Protein AF-A0A3B0U9I0-F1 (afdb_monomer)

Solvent-accessible surface area (backbone atoms only — not comparable to full-atom values): 4570 Å² total; per-residue (Å²): 117,48,50,53,89,79,54,92,61,67,67,96,80,84,88,88,78,41,52,88,94,75,40,60,56,71,68,59,64,69,69,46,93,74,59,65,40,81,88,72,94,66,91,62,92,70,74,58,62,69,59,52,49,49,57,53,52,50,47,34,49,51,52,48,62,75,70,109

InterPro domains:
  IPR001537 tRNA/rRNA methyltransferase, SpoU type [PF00588] (7-58)
  IPR004441 RNA methyltransferase TrmH [PTHR46429] (4-66)
  IPR029026 tRNA (guanine-N1-)-methyltransferase, N-terminal [G3DSA:3.40.1280.10] (1-68)
  IPR029028 Alpha/beta knot methyltransferases [SSF75217] (4-65)

Structure (mmCIF, N/CA/C/O backbone):
data_AF-A0A3B0U9I0-F1
#
_entry.id   AF-A0A3B0U9I0-F1
#
loop_
_atom_site.group_PDB
_atom_site.id
_atom_site.type_symbol
_atom_site.label_atom_id
_atom_site.label_alt_id
_atom_site.label_comp_id
_atom_site.label_asym_id
_atom_site.label_entity_id
_atom_site.label_seq_id
_atom_site.pdbx_PDB_ins_code
_atom_site.Cartn_x
_atom_site.Cartn_y
_atom_site.Cartn_z
_atom_site.occupancy
_atom_site.B_iso_or_equiv
_atom_site.auth_seq_id
_atom_site.auth_comp_id
_atom_site.auth_asym_id
_atom_site.auth_atom_id
_atom_site.pdbx_PDB_model_num
ATOM 1 N N . GLU A 1 1 ? -4.488 -7.921 -8.249 1.00 75.69 1 GLU A N 1
ATOM 2 C CA . GLU A 1 1 ? -4.299 -6.898 -7.199 1.00 75.69 1 GLU A CA 1
ATOM 3 C C . GLU A 1 1 ? -5.397 -5.864 -7.317 1.00 75.69 1 GLU A C 1
ATOM 5 O O . GLU A 1 1 ? -5.713 -5.460 -8.438 1.00 75.69 1 GLU A O 1
ATOM 10 N N . LYS A 1 2 ? -6.001 -5.476 -6.196 1.00 90.38 2 LYS A N 1
ATOM 11 C CA . LYS A 1 2 ? -6.998 -4.400 -6.178 1.00 90.38 2 LYS A CA 1
ATOM 12 C C . LYS A 1 2 ? -6.298 -3.045 -6.125 1.00 90.38 2 LYS A C 1
ATOM 14 O O . LYS A 1 2 ? -5.128 -2.945 -5.761 1.00 90.38 2 LYS A O 1
ATOM 19 N N . VAL A 1 3 ? -7.004 -1.992 -6.516 1.00 95.75 3 VAL A N 1
ATOM 20 C CA . VAL A 1 3 ? -6.511 -0.630 -6.294 1.00 95.75 3 VAL A CA 1
ATOM 21 C C . VAL A 1 3 ? -6.588 -0.323 -4.798 1.00 95.75 3 VAL A C 1
ATOM 23 O O . VAL A 1 3 ? -7.564 -0.705 -4.162 1.00 95.75 3 VAL A O 1
ATOM 26 N N . TYR A 1 4 ? -5.574 0.340 -4.238 1.00 96.00 4 TYR A N 1
ATOM 27 C CA . TYR A 1 4 ? -5.429 0.503 -2.784 1.00 96.00 4 TYR A CA 1
ATOM 28 C C . TYR A 1 4 ? -6.649 1.104 -2.067 1.00 96.00 4 TYR A C 1
ATOM 30 O O . TYR A 1 4 ? -6.998 0.637 -0.992 1.00 96.00 4 TYR A O 1
ATOM 38 N N . PHE A 1 5 ? -7.340 2.070 -2.676 1.00 94.69 5 PHE A N 1
ATOM 39 C CA . PHE A 1 5 ? -8.535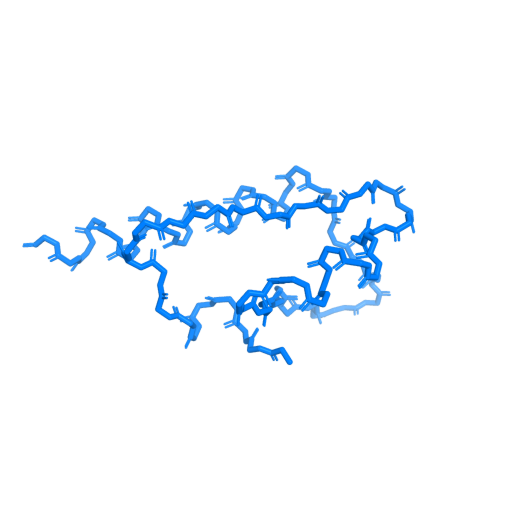 2.699 -2.095 1.00 94.69 5 PHE A CA 1
ATOM 40 C C . PHE A 1 5 ? -9.819 1.859 -2.223 1.00 94.69 5 PHE A C 1
ATOM 42 O O . PHE A 1 5 ? -10.868 2.263 -1.732 1.00 94.69 5 PHE A O 1
ATOM 49 N N . ALA A 1 6 ? -9.773 0.730 -2.935 1.00 95.69 6 ALA A N 1
ATOM 50 C CA . ALA A 1 6 ? -10.910 -0.178 -3.108 1.00 95.69 6 ALA A CA 1
ATOM 51 C C . ALA A 1 6 ? -10.871 -1.367 -2.133 1.00 95.69 6 ALA A C 1
ATOM 53 O O . ALA A 1 6 ? -11.769 -2.207 -2.153 1.00 95.69 6 ALA A O 1
ATOM 54 N N . GLU A 1 7 ? -9.810 -1.471 -1.333 1.00 95.38 7 GLU A N 1
ATOM 55 C CA . GLU A 1 7 ? -9.662 -2.487 -0.300 1.00 95.38 7 GLU A CA 1
ATOM 56 C C . GLU A 1 7 ? -10.066 -1.929 1.066 1.00 95.38 7 GLU A C 1
ATOM 58 O O . GLU A 1 7 ? -9.868 -0.744 1.339 1.00 95.38 7 GLU A O 1
ATOM 63 N N . GLU A 1 8 ? -10.608 -2.789 1.925 1.00 94.69 8 GLU A N 1
ATOM 64 C CA . GLU A 1 8 ? -10.912 -2.445 3.310 1.00 94.69 8 GLU A CA 1
ATOM 65 C C . GLU A 1 8 ? -9.651 -2.579 4.181 1.00 94.69 8 GLU A C 1
ATOM 67 O O . GLU A 1 8 ? -9.114 -3.669 4.367 1.00 94.69 8 GLU A O 1
ATOM 72 N N . LEU A 1 9 ? -9.164 -1.456 4.713 1.00 94.19 9 LEU A N 1
ATOM 73 C CA . LEU A 1 9 ? -7.900 -1.342 5.458 1.00 94.19 9 LEU A CA 1
ATOM 74 C C . LEU A 1 9 ? -8.117 -0.868 6.910 1.00 94.19 9 LEU A C 1
ATOM 76 O O . LEU A 1 9 ? -7.295 -0.166 7.509 1.00 94.19 9 LEU A O 1
ATOM 80 N N . THR A 1 10 ? -9.262 -1.221 7.480 1.00 94.25 10 THR A N 1
ATOM 81 C CA . THR A 1 10 ? -9.791 -0.643 8.726 1.00 94.25 10 THR A CA 1
ATOM 82 C C . THR A 1 10 ? -9.386 -1.449 9.962 1.00 94.25 10 THR A C 1
ATOM 84 O O . THR A 1 10 ? -9.149 -0.871 11.022 1.00 94.25 10 THR A O 1
ATOM 87 N N . GLY A 1 11 ? -9.206 -2.765 9.815 1.00 92.50 11 GLY A N 1
ATOM 88 C CA . GLY A 1 11 ? -8.745 -3.675 10.869 1.00 92.50 11 GLY A CA 1
ATOM 89 C C . GLY A 1 11 ? -7.232 -3.625 11.145 1.00 92.50 11 GLY A C 1
ATOM 90 O O . GLY A 1 11 ? -6.500 -2.872 10.491 1.00 92.50 11 GLY A O 1
ATOM 91 N N . PRO A 1 12 ? -6.731 -4.422 12.114 1.00 95.25 12 PRO A N 1
ATOM 92 C CA . PRO A 1 12 ? -5.298 -4.607 12.342 1.00 95.25 12 PRO A CA 1
ATOM 93 C C . PRO A 1 12 ? -4.608 -5.066 11.056 1.00 95.25 12 PRO A C 1
ATOM 95 O O . PRO A 1 12 ? -5.041 -6.032 10.436 1.00 95.25 12 PRO A O 1
ATOM 98 N N . LEU A 1 13 ? -3.544 -4.375 10.651 1.00 95.19 13 LEU A N 1
ATOM 99 C CA . LEU A 1 13 ? -2.838 -4.672 9.408 1.00 95.19 13 LEU A CA 1
ATOM 100 C C . LEU A 1 13 ? -1.340 -4.442 9.563 1.00 95.19 13 LEU A C 1
ATOM 102 O O . LEU A 1 13 ? -0.913 -3.569 10.322 1.00 95.19 13 LEU A O 1
ATOM 106 N N . ALA A 1 14 ? -0.564 -5.200 8.796 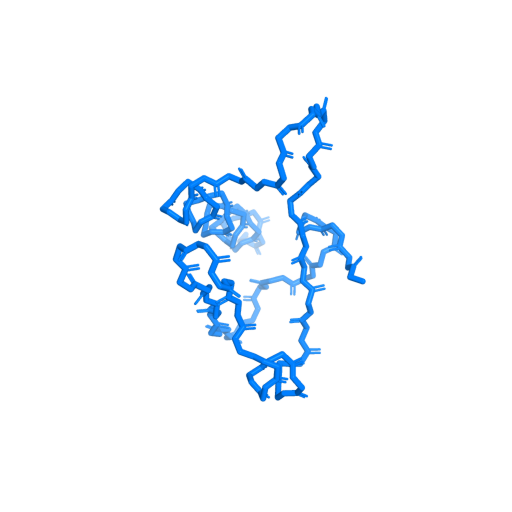1.00 96.38 14 ALA A N 1
ATOM 107 C CA . ALA A 1 14 ? 0.855 -4.979 8.578 1.00 96.38 14 ALA A CA 1
ATOM 108 C C . ALA A 1 14 ? 1.072 -4.634 7.101 1.00 96.38 14 ALA A C 1
ATOM 110 O O . ALA A 1 14 ? 0.594 -5.345 6.218 1.00 96.38 14 ALA A O 1
ATOM 111 N N . LEU A 1 15 ? 1.782 -3.538 6.831 1.00 95.44 15 LEU A N 1
ATOM 112 C CA . LEU A 1 15 ? 2.108 -3.124 5.470 1.00 95.44 15 LEU A CA 1
ATOM 113 C C . LEU A 1 15 ? 3.489 -3.659 5.083 1.00 95.44 15 LEU A C 1
ATOM 115 O O . LEU A 1 15 ? 4.483 -3.337 5.730 1.00 95.44 15 LEU A O 1
ATOM 119 N N . ILE A 1 16 ? 3.548 -4.453 4.015 1.00 96.25 16 ILE A N 1
ATOM 120 C CA . ILE A 1 16 ? 4.800 -4.978 3.461 1.00 96.25 16 ILE A CA 1
ATOM 121 C C . ILE A 1 16 ? 5.198 -4.112 2.267 1.00 96.25 16 ILE A C 1
ATOM 123 O O . ILE A 1 16 ? 4.448 -4.004 1.299 1.00 96.25 16 ILE A O 1
ATOM 127 N N . MET A 1 17 ? 6.391 -3.523 2.330 1.00 95.12 17 MET A N 1
ATOM 128 C CA . MET A 1 17 ? 6.967 -2.714 1.257 1.00 95.12 17 MET A CA 1
ATOM 129 C C . MET A 1 17 ? 8.232 -3.380 0.721 1.00 95.12 17 MET A C 1
ATOM 131 O O . MET A 1 17 ? 8.985 -4.000 1.470 1.00 95.12 17 MET A O 1
ATOM 135 N N . GLY A 1 18 ? 8.441 -3.270 -0.587 1.00 92.06 18 GLY A N 1
ATOM 136 C CA . GLY A 1 18 ? 9.602 -3.838 -1.265 1.00 92.06 18 GLY A CA 1
ATOM 137 C C . GLY A 1 18 ? 10.843 -2.959 -1.163 1.00 92.06 18 GLY A C 1
ATOM 138 O O . GLY A 1 18 ? 10.738 -1.771 -0.853 1.00 92.06 18 GLY A O 1
ATOM 139 N N . SER A 1 19 ? 12.007 -3.526 -1.469 1.00 89.38 19 SER A N 1
ATOM 140 C CA . SER A 1 19 ? 13.231 -2.747 -1.665 1.00 89.38 19 SER A CA 1
ATOM 141 C C . SER A 1 19 ? 13.185 -1.985 -2.993 1.00 89.38 19 SER A C 1
ATOM 143 O O . SER A 1 19 ? 12.429 -2.316 -3.912 1.00 89.38 19 SER A O 1
ATOM 145 N N . GLU A 1 20 ? 14.002 -0.938 -3.103 1.00 87.62 20 GLU A N 1
ATOM 146 C CA . GLU A 1 20 ? 14.174 -0.227 -4.367 1.00 87.62 20 GLU A CA 1
ATOM 147 C C . GLU A 1 20 ? 14.778 -1.168 -5.425 1.00 87.62 20 GLU A C 1
ATOM 149 O O . GLU A 1 20 ? 15.723 -1.906 -5.157 1.00 87.62 20 GLU A O 1
ATOM 154 N N . GLY A 1 21 ? 14.208 -1.164 -6.632 1.00 83.00 21 GLY A N 1
ATOM 155 C CA . GLY A 1 21 ? 14.660 -1.989 -7.757 1.00 83.00 21 GLY A CA 1
ATOM 156 C C . GLY A 1 21 ? 14.106 -3.417 -7.766 1.00 83.00 21 GLY A C 1
ATOM 157 O O . GLY A 1 21 ? 13.552 -3.829 -8.782 1.00 83.00 21 GLY A O 1
ATOM 158 N N . GLU A 1 22 ? 14.211 -4.156 -6.658 1.00 86.38 22 GLU A N 1
ATOM 159 C CA . GLU A 1 22 ? 13.794 -5.572 -6.602 1.00 86.38 22 GLU A CA 1
ATOM 160 C C . GLU A 1 22 ? 12.330 -5.770 -6.180 1.00 86.38 22 GLU A C 1
ATOM 162 O O . GLU A 1 22 ? 11.726 -6.801 -6.482 1.00 86.38 22 GLU A O 1
ATOM 167 N N . GLY A 1 23 ? 11.727 -4.778 -5.520 1.00 90.2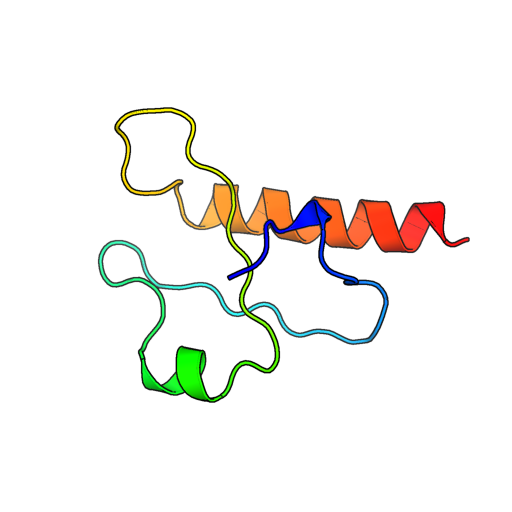5 23 GLY A N 1
ATOM 168 C CA . GLY A 1 23 ? 10.346 -4.863 -5.057 1.00 90.25 23 GLY A CA 1
ATOM 169 C C . GLY A 1 23 ? 10.177 -5.821 -3.875 1.00 90.25 23 GLY A C 1
ATOM 170 O O . GLY A 1 23 ? 11.050 -5.952 -3.019 1.00 90.25 23 GLY A O 1
ATOM 171 N N . ILE A 1 24 ? 8.991 -6.423 -3.750 1.00 93.12 24 ILE A N 1
ATOM 172 C CA . ILE A 1 24 ? 8.672 -7.345 -2.650 1.00 93.12 24 ILE A CA 1
ATOM 173 C C . ILE A 1 24 ? 9.090 -8.757 -3.064 1.00 93.12 24 ILE A C 1
ATOM 175 O O . ILE A 1 24 ? 8.694 -9.226 -4.131 1.00 93.12 24 ILE A O 1
ATOM 179 N N . SER A 1 25 ? 9.829 -9.463 -2.200 1.00 93.94 25 SER A N 1
ATOM 180 C CA . SER A 1 25 ? 10.164 -10.873 -2.437 1.00 93.94 25 SER A CA 1
ATOM 181 C C . SER A 1 25 ? 8.905 -11.707 -2.696 1.00 93.94 25 SER A C 1
ATOM 183 O O . SER A 1 25 ? 7.878 -11.563 -2.023 1.00 93.94 25 SER A O 1
ATOM 185 N N . GLY A 1 26 ? 9.003 -12.634 -3.651 1.00 93.25 26 GLY A N 1
ATOM 186 C CA . GLY A 1 26 ? 7.908 -13.527 -4.019 1.00 93.25 26 GLY A CA 1
ATOM 187 C C . GLY A 1 26 ? 7.386 -14.376 -2.855 1.00 93.25 26 GLY A C 1
ATOM 188 O O . GLY A 1 26 ? 6.214 -14.747 -2.859 1.00 93.25 26 GLY A O 1
ATOM 189 N N . GLU A 1 27 ? 8.214 -14.662 -1.848 1.00 94.88 27 GLU A N 1
ATOM 190 C CA . GLU A 1 27 ? 7.795 -15.373 -0.633 1.00 94.88 27 GLU A CA 1
ATOM 191 C C . GLU A 1 27 ? 6.820 -14.533 0.199 1.00 94.88 27 GLU A C 1
ATOM 193 O O . GLU A 1 27 ? 5.723 -14.993 0.512 1.00 94.88 27 GLU A O 1
ATOM 198 N N . TYR A 1 28 ? 7.154 -13.265 0.460 1.00 94.19 28 TYR A N 1
ATOM 199 C CA . TYR A 1 28 ? 6.268 -12.349 1.182 1.00 94.19 28 TYR A CA 1
ATOM 200 C C . TYR A 1 28 ? 4.994 -12.041 0.393 1.00 94.19 28 TYR A C 1
ATOM 202 O O . TYR A 1 28 ? 3.913 -11.989 0.974 1.00 94.19 28 TYR A O 1
ATOM 210 N N . LEU A 1 29 ? 5.077 -11.928 -0.937 1.00 93.12 29 LEU A N 1
ATOM 211 C CA . LEU A 1 29 ? 3.886 -11.783 -1.781 1.00 93.12 29 LEU A CA 1
ATOM 212 C C . LEU A 1 29 ? 2.956 -12.999 -1.719 1.00 93.12 29 LEU A C 1
ATOM 214 O O . LEU A 1 29 ? 1.758 -12.844 -1.952 1.00 93.12 29 LEU A O 1
ATOM 218 N N . LYS A 1 30 ? 3.470 -14.208 -1.475 1.00 94.44 30 LYS A N 1
ATOM 219 C CA . LYS A 1 30 ? 2.640 -15.413 -1.299 1.00 94.44 30 LYS A CA 1
ATOM 220 C C . LYS A 1 30 ? 2.004 -15.476 0.088 1.00 94.44 30 LYS A C 1
ATOM 222 O O . LYS A 1 30 ? 0.906 -16.007 0.195 1.00 94.44 30 LYS A O 1
ATOM 227 N N . LEU A 1 31 ? 2.684 -14.947 1.104 1.00 94.81 31 LEU A N 1
ATOM 228 C CA . LEU A 1 31 ? 2.196 -14.890 2.484 1.00 94.81 31 LEU A CA 1
ATOM 229 C C . LEU A 1 31 ? 1.187 -13.761 2.724 1.00 94.81 31 LEU A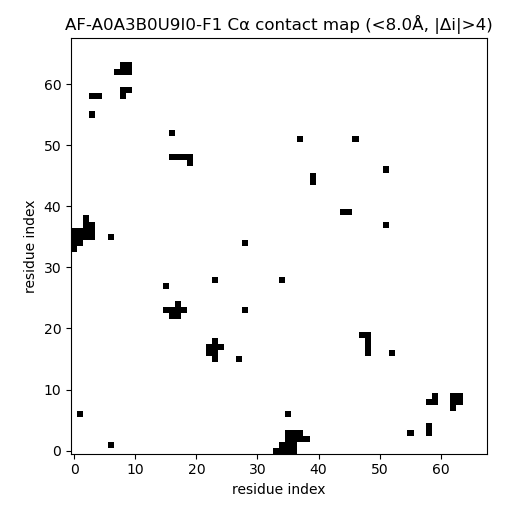 C 1
ATOM 231 O O . LEU A 1 31 ? 0.398 -13.855 3.653 1.00 94.81 31 LEU A O 1
ATOM 235 N N . ALA A 1 32 ? 1.220 -12.699 1.918 1.00 95.19 32 ALA A N 1
ATOM 236 C CA . ALA A 1 32 ? 0.314 -11.570 2.072 1.00 95.19 32 ALA A CA 1
ATOM 237 C C . ALA A 1 32 ? -1.150 -11.973 1.825 1.00 95.19 32 ALA A C 1
ATOM 239 O O . ALA A 1 32 ? -1.491 -12.443 0.734 1.00 95.19 32 ALA A O 1
ATOM 240 N N . ASP A 1 33 ? -2.012 -11.697 2.807 1.00 95.31 33 ASP A N 1
ATOM 241 C CA . ASP A 1 33 ? -3.461 -11.923 2.718 1.00 95.31 33 ASP A CA 1
ATOM 242 C C . ASP A 1 33 ? -4.095 -11.088 1.601 1.00 95.31 33 ASP A C 1
ATOM 244 O O . ASP A 1 33 ? -4.993 -11.531 0.883 1.00 95.31 33 ASP A O 1
ATOM 248 N N . VAL A 1 34 ? -3.592 -9.863 1.429 1.00 94.44 34 VAL A N 1
ATOM 249 C CA . VAL A 1 34 ? -4.114 -8.896 0.470 1.00 94.44 34 VAL A CA 1
ATOM 250 C C . VAL A 1 34 ? -2.978 -8.225 -0.289 1.00 94.44 34 VAL A C 1
ATOM 252 O O . VAL A 1 34 ? -1.921 -7.922 0.258 1.00 94.44 34 VAL A O 1
ATOM 255 N N . LYS A 1 35 ? -3.211 -7.980 -1.583 1.00 95.88 35 LYS A N 1
ATOM 256 C CA . LYS A 1 35 ? -2.262 -7.322 -2.487 1.00 95.88 35 LYS A CA 1
ATOM 257 C C . LYS A 1 35 ? -2.951 -6.158 -3.179 1.00 95.88 35 LYS A C 1
ATOM 259 O O . LYS A 1 35 ? -3.900 -6.351 -3.955 1.00 95.88 35 LYS A O 1
ATOM 264 N N . VAL A 1 36 ? -2.454 -4.962 -2.896 1.00 95.94 36 VAL A N 1
ATOM 265 C CA . VAL A 1 36 ? -2.961 -3.705 -3.439 1.00 95.94 36 VAL A CA 1
ATOM 266 C C . VAL A 1 36 ? -1.909 -3.009 -4.287 1.00 95.94 36 VAL A C 1
ATOM 268 O O . VAL A 1 36 ? -0.712 -3.181 -4.072 1.00 95.94 36 VAL A O 1
ATOM 271 N N . ARG A 1 37 ? -2.363 -2.180 -5.226 1.00 95.38 37 ARG A N 1
ATOM 272 C CA . ARG A 1 37 ? -1.491 -1.341 -6.053 1.00 95.38 37 ARG A CA 1
ATOM 273 C C . ARG A 1 37 ? -1.953 0.109 -6.082 1.00 95.38 37 ARG A C 1
ATOM 275 O O . ARG A 1 37 ? -3.154 0.396 -6.038 1.00 95.38 37 ARG A O 1
ATOM 282 N N . ILE A 1 38 ? -0.995 1.014 -6.255 1.00 96.06 38 ILE A N 1
ATOM 283 C CA . ILE A 1 38 ? -1.252 2.406 -6.632 1.00 96.06 38 ILE A CA 1
ATOM 284 C C . ILE A 1 38 ? -1.318 2.460 -8.168 1.00 96.06 38 ILE A C 1
ATOM 286 O O . ILE A 1 38 ? -0.407 1.952 -8.824 1.00 96.06 38 ILE A O 1
ATOM 290 N N . PRO A 1 39 ? -2.375 3.018 -8.783 1.00 94.94 39 PRO A N 1
ATOM 291 C CA . PRO A 1 39 ? -2.453 3.126 -10.236 1.00 94.94 39 PRO A CA 1
ATOM 292 C C . PRO A 1 39 ? -1.359 4.054 -10.771 1.00 94.94 39 PRO A C 1
ATOM 294 O O . PRO A 1 39 ? -1.321 5.230 -10.420 1.00 94.94 39 PRO A O 1
ATOM 297 N N . MET A 1 40 ? -0.476 3.537 -11.626 1.00 94.69 40 MET A N 1
ATOM 298 C CA . MET A 1 40 ? 0.494 4.357 -12.355 1.00 94.69 40 MET A CA 1
ATOM 299 C C . MET A 1 40 ? -0.187 4.910 -13.608 1.00 94.69 40 MET A C 1
ATOM 301 O O . MET A 1 40 ? -0.631 4.144 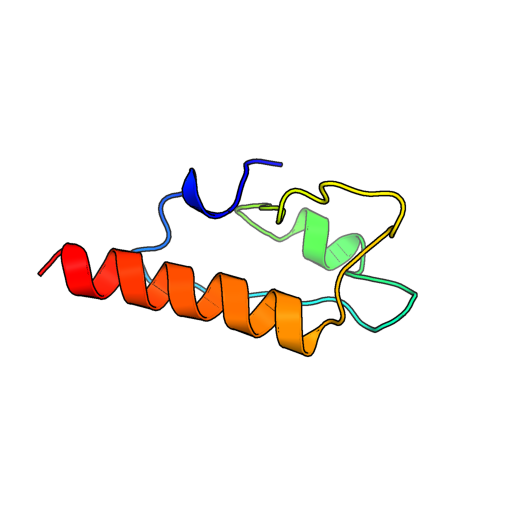-14.459 1.00 94.69 40 MET A O 1
ATOM 305 N N . LEU A 1 41 ? -0.305 6.234 -13.706 1.00 90.25 41 LEU A N 1
ATOM 306 C CA . LEU A 1 41 ? -0.997 6.925 -14.806 1.00 90.25 41 LEU A CA 1
ATOM 307 C C . LEU A 1 41 ? -0.031 7.446 -15.886 1.00 90.25 41 LEU A C 1
AT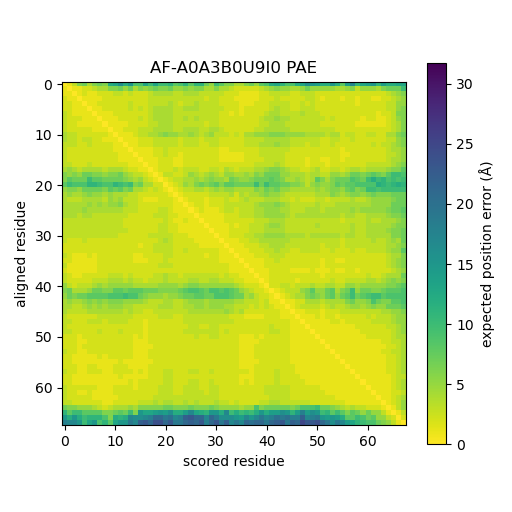OM 309 O O . LEU A 1 41 ? -0.345 8.390 -16.604 1.00 90.25 41 LEU A O 1
ATOM 313 N N . GLY A 1 42 ? 1.158 6.855 -15.995 1.00 91.56 42 GLY A N 1
ATOM 314 C CA . GLY A 1 42 ? 2.208 7.299 -16.908 1.00 91.56 42 GLY A CA 1
ATOM 315 C C . GLY A 1 42 ? 3.166 6.173 -17.273 1.00 91.56 42 GLY A C 1
ATOM 316 O O . GLY A 1 42 ? 2.840 4.997 -17.141 1.00 91.56 42 GLY A O 1
ATOM 317 N N . THR A 1 43 ? 4.357 6.540 -17.738 1.00 92.81 43 THR A N 1
ATOM 318 C CA . THR A 1 43 ? 5.361 5.593 -18.247 1.00 92.81 43 THR A CA 1
ATOM 319 C C . THR A 1 43 ? 6.331 5.081 -17.183 1.00 92.81 43 THR A C 1
ATOM 321 O O . THR A 1 43 ? 7.132 4.195 -17.472 1.00 92.81 43 THR A O 1
ATOM 324 N N . ILE A 1 44 ? 6.285 5.626 -15.963 1.00 92.69 44 ILE A N 1
ATOM 325 C CA . ILE A 1 44 ? 7.135 5.158 -14.865 1.00 92.69 44 ILE A CA 1
ATOM 326 C C . ILE A 1 44 ? 6.645 3.803 -14.349 1.00 92.69 44 ILE A C 1
ATOM 328 O O . ILE A 1 44 ? 5.443 3.571 -14.218 1.00 92.69 44 ILE A O 1
ATOM 332 N N . ALA A 1 45 ? 7.588 2.916 -14.035 1.00 88.44 45 ALA A N 1
ATOM 333 C CA . ALA A 1 45 ? 7.276 1.574 -13.551 1.00 88.44 45 ALA A CA 1
ATOM 334 C C . ALA A 1 45 ? 6.745 1.574 -12.108 1.00 88.44 45 ALA A C 1
ATOM 336 O O . ALA A 1 45 ? 5.860 0.789 -11.773 1.00 88.44 45 ALA A O 1
ATOM 337 N N . SER A 1 46 ? 7.268 2.457 -11.252 1.00 92.12 46 SER A N 1
ATOM 338 C CA . SER A 1 46 ? 6.883 2.543 -9.845 1.00 92.12 46 SER A CA 1
ATOM 339 C C . SER A 1 46 ? 7.139 3.932 -9.266 1.00 92.12 46 SER A C 1
ATOM 341 O O . SER A 1 46 ? 7.931 4.717 -9.789 1.00 92.12 46 SER A O 1
ATOM 343 N N . LEU A 1 47 ? 6.489 4.216 -8.139 1.00 93.75 47 LEU A N 1
ATOM 344 C CA . LEU A 1 47 ? 6.858 5.331 -7.271 1.00 93.75 47 LEU A CA 1
ATOM 345 C C . LEU A 1 47 ? 8.098 4.974 -6.444 1.00 93.75 47 LEU A C 1
ATOM 347 O O . LEU A 1 47 ? 8.437 3.800 -6.282 1.00 93.75 47 LEU A O 1
ATOM 351 N N . ASN A 1 48 ? 8.739 5.993 -5.870 1.00 94.56 48 ASN A N 1
ATOM 352 C CA . ASN A 1 48 ? 9.692 5.785 -4.786 1.00 94.56 48 ASN A CA 1
ATOM 353 C C . ASN A 1 48 ? 9.002 5.059 -3.612 1.00 94.56 48 ASN A C 1
ATOM 355 O O . ASN A 1 48 ? 7.836 5.337 -3.309 1.00 94.56 48 ASN A O 1
ATOM 359 N N . VAL A 1 49 ? 9.722 4.158 -2.935 1.00 95.06 49 VAL A N 1
ATOM 360 C CA . VAL A 1 49 ? 9.161 3.329 -1.855 1.00 95.06 49 VAL A CA 1
ATOM 361 C C . VAL A 1 49 ? 8.574 4.167 -0.717 1.0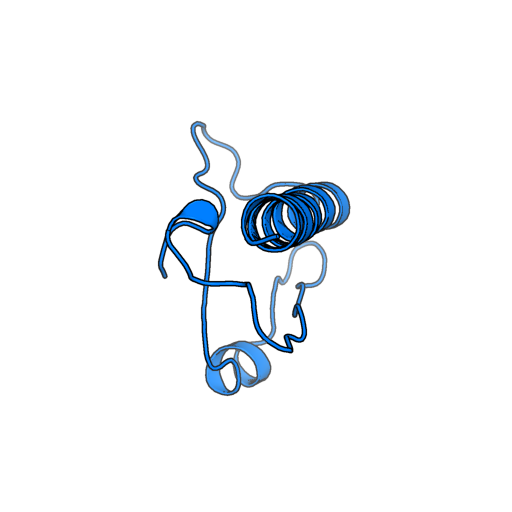0 95.06 49 VAL A C 1
ATOM 363 O O . VAL A 1 49 ? 7.494 3.847 -0.218 1.00 95.06 49 VAL A O 1
ATOM 366 N N . SER A 1 50 ? 9.214 5.281 -0.349 1.00 95.69 50 SER A N 1
ATOM 367 C CA . SER A 1 50 ? 8.714 6.166 0.710 1.00 95.69 50 SER A CA 1
ATOM 368 C C . SER A 1 50 ? 7.406 6.852 0.308 1.00 95.69 50 SER A C 1
ATOM 370 O O . SER A 1 50 ? 6.473 6.918 1.106 1.00 95.69 50 SER A O 1
ATOM 372 N N . VAL A 1 51 ? 7.289 7.273 -0.956 1.00 96.69 51 VAL A N 1
ATOM 373 C CA . VAL A 1 51 ? 6.078 7.904 -1.499 1.00 96.69 51 VAL A CA 1
ATOM 374 C C . VAL A 1 51 ? 4.932 6.896 -1.552 1.00 96.69 51 VAL A C 1
ATOM 376 O O . VAL A 1 51 ? 3.830 7.199 -1.100 1.00 96.69 51 VAL A O 1
ATOM 379 N N . ALA A 1 52 ? 5.186 5.681 -2.045 1.00 96.50 52 ALA A N 1
ATOM 380 C CA . ALA A 1 52 ? 4.183 4.618 -2.062 1.00 96.50 52 ALA A CA 1
ATOM 381 C C . ALA A 1 52 ? 3.705 4.267 -0.643 1.00 96.50 52 ALA A C 1
ATOM 383 O O . ALA A 1 52 ? 2.504 4.143 -0.407 1.00 96.50 52 ALA A O 1
ATOM 384 N N . THR A 1 53 ? 4.637 4.179 0.310 1.00 96.81 53 THR A N 1
ATOM 385 C CA . THR A 1 53 ? 4.329 3.928 1.725 1.00 96.81 53 THR A CA 1
ATOM 386 C C . THR A 1 53 ? 3.448 5.036 2.297 1.00 96.81 53 THR A C 1
ATOM 388 O O . THR A 1 53 ? 2.424 4.746 2.909 1.00 96.81 53 THR A O 1
ATOM 391 N N . ALA A 1 54 ? 3.799 6.305 2.065 1.00 98.06 54 ALA A N 1
ATOM 392 C CA . ALA A 1 54 ? 3.027 7.444 2.553 1.00 98.06 54 ALA A CA 1
ATOM 393 C C . ALA A 1 54 ? 1.592 7.445 2.003 1.00 98.06 54 ALA A C 1
ATOM 395 O O . ALA A 1 54 ? 0.652 7.622 2.774 1.00 98.06 54 ALA A O 1
ATOM 396 N N . VAL A 1 55 ? 1.409 7.182 0.703 1.00 97.75 55 VAL A N 1
ATOM 397 C CA . VAL A 1 55 ? 0.075 7.091 0.079 1.00 97.75 55 VAL A CA 1
ATOM 398 C C . VAL A 1 55 ? -0.775 6.002 0.739 1.00 97.75 55 VAL A C 1
ATOM 400 O O . VAL A 1 55 ? -1.931 6.249 1.078 1.00 97.75 55 VAL A O 1
ATOM 403 N N . LEU A 1 56 ? -0.205 4.813 0.959 1.00 97.38 56 LEU A N 1
ATOM 404 C CA . LEU A 1 56 ? -0.922 3.695 1.577 1.00 97.38 56 LEU A CA 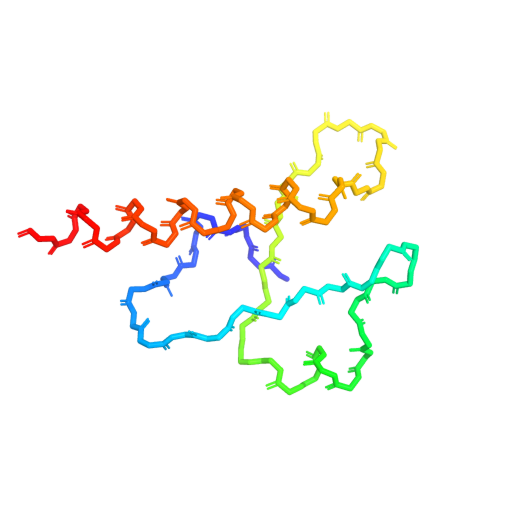1
ATOM 405 C C . LEU A 1 56 ? -1.255 3.971 3.047 1.00 97.38 56 LEU A C 1
ATOM 407 O O . LEU A 1 56 ? -2.388 3.752 3.466 1.00 97.38 56 LEU A O 1
ATOM 411 N N . LEU A 1 57 ? -0.308 4.505 3.821 1.00 97.00 57 LEU A N 1
ATOM 412 C CA . LEU A 1 57 ? -0.545 4.860 5.222 1.00 97.00 57 LEU A CA 1
ATOM 413 C C . LEU A 1 57 ? -1.617 5.944 5.365 1.00 97.00 57 LEU A C 1
ATOM 415 O O . LEU A 1 57 ? -2.472 5.835 6.241 1.00 97.00 57 LEU A O 1
ATOM 419 N N . TYR A 1 58 ? -1.621 6.962 4.501 1.00 97.06 58 TYR A N 1
ATOM 420 C CA . TYR A 1 58 ? -2.657 7.994 4.548 1.00 97.06 58 TYR A CA 1
ATOM 421 C C . TYR A 1 58 ? -4.032 7.478 4.116 1.00 97.06 58 TYR A C 1
ATOM 423 O O . TYR A 1 58 ? -5.033 7.977 4.622 1.00 97.06 58 TYR A O 1
ATOM 431 N N . GLU A 1 59 ? -4.113 6.455 3.263 1.00 97.06 59 GLU A N 1
ATOM 432 C CA . GLU A 1 59 ? -5.387 5.776 3.000 1.00 97.06 59 GLU A CA 1
ATOM 433 C C . GLU A 1 59 ? -5.884 5.007 4.225 1.00 97.06 59 GLU A C 1
ATOM 435 O O . GLU A 1 59 ? -7.063 5.100 4.560 1.00 97.06 59 GLU A O 1
ATOM 440 N N . VAL A 1 60 ? -4.993 4.309 4.936 1.00 96.56 60 VAL A N 1
ATOM 441 C CA . VAL A 1 60 ? -5.334 3.649 6.208 1.00 96.56 60 VAL A CA 1
ATOM 442 C C . VAL A 1 60 ? -5.860 4.672 7.216 1.00 96.56 60 VAL A C 1
ATOM 444 O O . VAL A 1 60 ? -6.904 4.451 7.828 1.00 96.56 60 VAL A O 1
ATOM 447 N N . VAL A 1 61 ? -5.177 5.813 7.362 1.00 95.94 61 VAL A N 1
ATOM 448 C CA . VAL A 1 61 ? -5.641 6.915 8.219 1.00 95.94 61 VAL A CA 1
ATOM 449 C C . VAL A 1 61 ? -7.006 7.417 7.752 1.00 95.94 61 VAL A C 1
ATOM 451 O O . VAL A 1 61 ? -7.922 7.506 8.563 1.00 95.94 61 VAL A O 1
ATOM 454 N N . ARG A 1 62 ? -7.184 7.688 6.454 1.00 96.62 62 ARG A N 1
ATOM 455 C CA . ARG A 1 62 ? -8.452 8.173 5.891 1.00 96.62 62 ARG A CA 1
ATOM 456 C C . ARG A 1 62 ? -9.607 7.215 6.185 1.00 96.62 62 ARG A C 1
ATOM 458 O O . ARG A 1 62 ? -10.664 7.666 6.617 1.00 96.62 62 ARG A O 1
ATOM 465 N N . GLN A 1 63 ? -9.423 5.914 5.958 1.00 95.94 63 GLN A N 1
ATOM 466 C CA . GLN A 1 63 ? -10.464 4.914 6.205 1.00 95.94 63 GLN A CA 1
ATOM 467 C C . GLN A 1 63 ? -10.786 4.775 7.696 1.00 95.94 63 GLN A C 1
ATOM 469 O O . GLN A 1 63 ? -11.956 4.683 8.050 1.00 95.94 63 GLN A O 1
ATOM 474 N N . ARG A 1 64 ? -9.778 4.805 8.576 1.00 94.75 64 ARG A N 1
ATOM 475 C CA . ARG A 1 64 ? -9.982 4.666 10.028 1.00 94.75 64 ARG A CA 1
ATOM 476 C C . ARG A 1 64 ? -10.547 5.922 10.692 1.00 94.75 64 ARG A C 1
ATOM 478 O O . ARG A 1 64 ? -11.299 5.799 11.651 1.00 94.75 64 ARG A O 1
ATOM 485 N N . GLU A 1 65 ? -10.207 7.113 10.203 1.00 92.56 65 GLU A N 1
ATOM 486 C CA . GLU A 1 65 ? -10.737 8.374 10.740 1.00 92.56 65 GLU A CA 1
ATOM 487 C C . GLU A 1 65 ? -12.157 8.674 10.243 1.00 92.56 65 GLU A C 1
ATOM 489 O O . GLU A 1 65 ? -12.945 9.224 11.002 1.00 92.56 65 GLU A O 1
ATOM 494 N N . LEU A 1 66 ? -12.520 8.284 9.013 1.00 76.75 66 LEU A N 1
ATOM 495 C CA . LEU A 1 66 ? -13.885 8.460 8.482 1.00 76.75 66 LEU A CA 1
ATOM 496 C C . LEU A 1 66 ? -14.871 7.356 8.902 1.00 76.75 66 LEU A C 1
ATOM 498 O O . LEU A 1 66 ? -16.051 7.449 8.575 1.00 76.75 66 LEU A O 1
ATOM 502 N N . GLN A 1 67 ? -14.396 6.303 9.571 1.00 60.38 67 GLN A N 1
ATOM 503 C CA . GLN A 1 67 ? -15.240 5.269 10.183 1.00 60.38 67 GLN A CA 1
ATOM 504 C C . GLN A 1 67 ? -15.544 5.520 11.670 1.00 60.38 67 GLN A C 1
ATOM 506 O O . GLN A 1 67 ? -16.281 4.734 12.267 1.00 60.38 67 GLN A O 1
ATOM 511 N N . LYS A 1 68 ? -14.992 6.586 12.266 1.00 50.94 68 LYS A N 1
ATOM 512 C CA . LYS A 1 68 ? -15.496 7.136 13.534 1.00 50.94 68 LYS A CA 1
ATOM 513 C C . LYS A 1 68 ? -16.818 7.857 13.297 1.00 50.94 68 LYS A C 1
ATOM 515 O O . LYS A 1 68 ? -17.694 7.730 14.179 1.00 50.94 68 LYS A O 1
#

Mean predicted aligned error: 3.46 Å

Organism: NCBI:txid652676

Sequence (68 aa):
EKVYFAEELTGPLALIMGSEGEGISGEYLKLADVKVRIPMLGTIASLNVSVATAVLLYEVVRQRELQK

Foldseek 3Di:
DAALLVDQLQDDDDDDWQDPPPTGDPVVVVVDPDDHDHDDPDDDPDDDRVVRVVVNVVSNVVNNVVVD

pLDDT: mean 92.54, std 7.65, range [50.94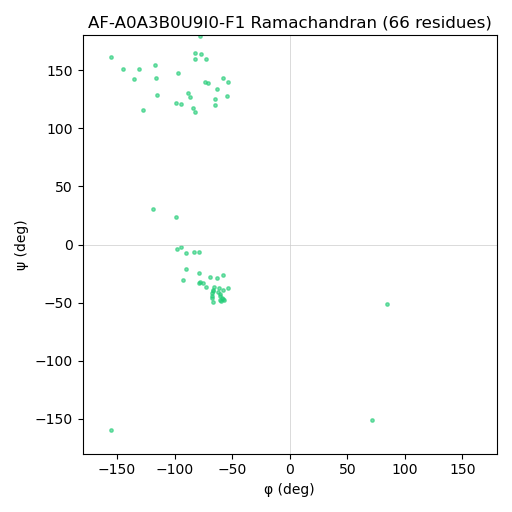, 98.06]

Secondary structure (DSSP, 8-state):
-EEGGGS---SS-----PBTTTBS-HHHHHH-S--EEPPP-SS-S---HHHHHHHHHHHHHHHHHTT-

Radius of gyration: 12.51 Å; Cα contacts (8 Å, |Δi|>4): 47; chains: 1; bounding box: 30×24×32 Å

Nearest PDB structures (foldseek):
  7edc-assembly1_A-2  TM=9.606E-01  e=3.089E-04  Escherichia coli
  1zjr-assembly1_A  TM=9.293E-01  e=4.694E-04  Aquifex aeolicus
  1v2x-assembly1_A-2  TM=9.642E-01  e=9.426E-04  Thermus thermophilus
  4x3m-assembly1_B  TM=9.452E-01  e=8.199E-04  Thermus thermophilus HB8
  1gz0-assembly4_E  TM=9.459E-01  e=2.030E-03  Escherichia coli